Protein AF-0000000076846200 (afdb_homodimer)

Radius of gyration: 15.54 Å; Cα contacts (8 Å, |Δi|>4): 99; chains: 2; bounding box: 20×60×40 Å

Foldseek 3Di:
DPPPLDQDPVSLVQLVVCVVVPHDLVRSQVVLQVVQVHPVRNSDDSVNSVVSVVVVVVD/DPPPLAQDPVSLVQLVVCVVVPHDLVRSQVVLQVVQVHPVRNSDDSVNSVVSVVVVVVD

Organism: Aegilops tauschii subsp. strangulata (NCBI:txid200361)

Nearest PDB structures (foldseek):
  7s03-assembly1_A-2  TM=8.192E-01  e=5.350E+00  Homo sapiens
  1mdm-assembly1_A  TM=6.479E-01  e=4.157E+00  Homo sapiens
  7s03-assembly1_A-2  TM=7.279E-01  e=4.631E+00  Homo sapiens
  1mdm-assembly1_A  TM=6.457E-01  e=4.929E+00  Homo sapiens

Solvent-accessible surface area (backbone atoms only — not comparable to full-atom values): 6966 Å² total; per-residue (Å²): 124,84,77,76,75,65,75,44,71,70,55,44,51,52,54,49,44,34,48,74,30,65,42,53,69,68,33,51,47,46,30,50,15,60,75,54,73,30,64,90,60,55,84,60,50,73,65,54,51,52,50,51,53,52,55,62,72,71,106,123,83,78,74,76,66,74,43,70,69,54,43,50,53,53,50,44,33,50,74,30,66,40,52,68,68,33,51,47,45,30,49,17,60,76,55,72,31,66,90,61,55,84,61,50,72,65,56,50,51,50,51,54,51,55,62,70,70,105

Sequence (118 aa):
LASQRKISEVQAFEIETADDSGIMPKASHEYACRLVGGPNNLGHTYRDRKNHLRSKRQLLASQRKISEVQAFEIETADDSGIMPKASHEYACRLVGGPNNLGHTYRDRKNHLRSKRQL

pLDDT: mean 90.47, std 14.03, range [35.03, 98.44]

Secondary structure (DSSP, 8-state):
-----PPPHHHHHHHHHHHHTT--HHHHHHHHHHHHTSGGGTSS-HHHHHHHHHHHHH-/-----PPPHHHHHHHHHHHHTT--HHHHHHHHHHHHTSGGGTSS-HHHHHHHHHHHHH-

Structure (mmCIF, N/CA/C/O backbone):
data_AF-0000000076846200-model_v1
#
loop_
_entity.id
_entity.type
_entity.pdbx_description
1 polymer 'Uncharacterized protein'
#
loop_
_atom_site.group_PDB
_atom_site.id
_atom_site.type_symbol
_atom_site.label_atom_id
_atom_site.label_alt_id
_atom_site.label_comp_id
_atom_site.label_asym_id
_atom_site.label_entity_id
_atom_site.label_seq_id
_atom_site.pdbx_PDB_ins_code
_atom_site.Cartn_x
_atom_site.Cartn_y
_atom_site.Cartn_z
_atom_site.occupancy
_atom_site.B_iso_or_equiv
_atom_site.auth_seq_id
_atom_site.auth_comp_id
_atom_site.auth_asym_id
_atom_site.auth_atom_id
_atom_site.pdbx_PDB_model_num
ATOM 1 N N . LEU A 1 1 ? -0.672 -31.359 -3.707 1 35.84 1 LEU A N 1
ATOM 2 C CA . LEU A 1 1 ? -1.324 -30.547 -4.727 1 35.84 1 LEU A CA 1
ATOM 3 C C . LEU A 1 1 ? -0.73 -29.141 -4.762 1 35.84 1 LEU A C 1
ATOM 5 O O . LEU A 1 1 ? -0.43 -28.562 -3.715 1 35.84 1 LEU A O 1
ATOM 9 N N . ALA A 1 2 ? 0.233 -28.688 -5.5 1 42.88 2 ALA A N 1
ATOM 10 C CA . ALA A 1 2 ? 0.793 -27.344 -5.609 1 42.88 2 ALA A CA 1
ATOM 11 C C . ALA A 1 2 ? -0.281 -26.281 -5.379 1 42.88 2 ALA A C 1
ATOM 13 O O . ALA A 1 2 ? -1.31 -26.266 -6.059 1 42.88 2 ALA A O 1
ATOM 14 N N . SER A 1 3 ? -0.799 -26.031 -4.203 1 45.22 3 SER A N 1
ATOM 15 C CA . SER A 1 3 ? -1.954 -25.234 -3.805 1 45.22 3 SER A CA 1
ATOM 16 C C . SER A 1 3 ? -2.178 -24.078 -4.766 1 45.22 3 SER A C 1
ATOM 18 O O . SER A 1 3 ? -1.241 -23.344 -5.086 1 45.22 3 SER A O 1
ATOM 20 N N . GLN A 1 4 ? -2.867 -24.328 -5.875 1 51 4 GLN A N 1
ATOM 21 C CA . GLN A 1 4 ? -3.373 -23.5 -6.965 1 51 4 GLN A CA 1
ATOM 22 C C . GLN A 1 4 ? -3.824 -22.141 -6.445 1 51 4 GLN A C 1
ATOM 24 O O . GLN A 1 4 ? -4.922 -21.672 -6.773 1 51 4 GLN A O 1
ATOM 29 N N . ARG A 1 5 ? -3.281 -21.672 -5.281 1 63.75 5 ARG A N 1
ATOM 30 C CA . ARG A 1 5 ? -3.771 -20.391 -4.777 1 63.75 5 ARG A CA 1
ATOM 31 C C . ARG A 1 5 ? -3.717 -19.312 -5.863 1 63.75 5 ARG A C 1
ATOM 33 O O . ARG A 1 5 ? -2.652 -19.047 -6.422 1 63.75 5 ARG A O 1
ATOM 40 N N . LYS A 1 6 ? -4.777 -19.219 -6.523 1 78.81 6 LYS A N 1
ATOM 41 C CA . LYS A 1 6 ? -4.895 -18.156 -7.52 1 78.81 6 LYS A CA 1
ATOM 42 C C . LYS A 1 6 ? -5.148 -16.797 -6.859 1 78.81 6 LYS A C 1
ATOM 44 O O . LYS A 1 6 ? -5.957 -16.703 -5.934 1 78.81 6 LYS A O 1
ATOM 49 N N . ILE A 1 7 ? -4.289 -15.984 -7.113 1 89.94 7 ILE A N 1
ATOM 50 C CA . ILE A 1 7 ? -4.504 -14.586 -6.738 1 89.94 7 ILE A CA 1
ATOM 51 C C . ILE A 1 7 ? -5.844 -14.109 -7.297 1 89.94 7 ILE A C 1
ATOM 53 O O . ILE A 1 7 ? -6.117 -14.258 -8.492 1 89.94 7 ILE A O 1
ATOM 57 N N . SER A 1 8 ? -6.68 -13.781 -6.379 1 92.12 8 SER A N 1
ATOM 58 C CA . SER A 1 8 ? -7.969 -13.25 -6.805 1 92.12 8 SER A CA 1
ATOM 59 C C . SER A 1 8 ? -7.801 -11.961 -7.598 1 92.12 8 SER A C 1
ATOM 61 O O . SER A 1 8 ? -6.719 -11.375 -7.613 1 92.12 8 SER A O 1
ATOM 63 N N . GLU A 1 9 ? -8.945 -11.578 -8.211 1 93 9 GLU A N 1
ATOM 64 C CA . GLU A 1 9 ? -8.914 -10.344 -9 1 93 9 GLU A CA 1
ATOM 65 C C . GLU A 1 9 ? -8.617 -9.133 -8.117 1 93 9 GLU A C 1
ATOM 67 O O . GLU A 1 9 ? -7.891 -8.227 -8.531 1 93 9 GLU A O 1
ATOM 72 N N . VAL A 1 10 ? -9.234 -9.18 -6.934 1 92.88 10 VAL A N 1
ATOM 73 C CA . VAL A 1 10 ? -9.039 -8.062 -6.016 1 92.88 10 VAL A CA 1
ATOM 74 C C . VAL A 1 10 ? -7.59 -8.023 -5.543 1 92.88 10 VAL A C 1
ATOM 76 O O . VAL A 1 10 ? -6.977 -6.961 -5.484 1 92.88 10 VAL A O 1
ATOM 79 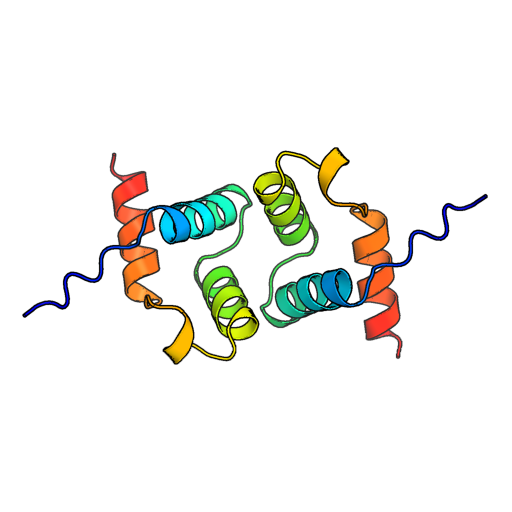N N . GLN A 1 11 ? -7.039 -9.172 -5.238 1 94 11 GLN A N 1
ATOM 80 C CA . GLN A 1 11 ? -5.641 -9.266 -4.828 1 94 11 GLN A CA 1
ATOM 81 C C . GLN A 1 11 ? -4.707 -8.852 -5.961 1 94 11 GLN A C 1
ATOM 83 O O . GLN A 1 11 ? -3.723 -8.148 -5.734 1 94 11 GLN A O 1
ATOM 88 N N . ALA A 1 12 ? -5.082 -9.242 -7.098 1 95.75 12 ALA A N 1
ATOM 89 C CA . ALA A 1 12 ? -4.297 -8.898 -8.281 1 95.75 12 ALA A CA 1
ATOM 90 C C . ALA A 1 12 ? -4.254 -7.387 -8.484 1 95.75 12 ALA A C 1
ATOM 92 O O . ALA A 1 12 ? -3.201 -6.828 -8.797 1 95.75 12 ALA A O 1
ATOM 93 N N . PHE A 1 13 ? -5.395 -6.812 -8.32 1 96.12 13 PHE A N 1
ATOM 94 C CA . PHE A 1 13 ? -5.492 -5.367 -8.477 1 96.12 13 PHE A CA 1
ATOM 95 C C . PHE A 1 13 ? -4.578 -4.652 -7.492 1 96.12 13 PHE A C 1
ATOM 97 O O . PHE A 1 13 ? -3.875 -3.709 -7.863 1 96.12 13 PHE A O 1
ATOM 104 N N . GLU A 1 14 ? -4.512 -5.125 -6.289 1 96.44 14 GLU A N 1
ATOM 105 C CA . GLU A 1 14 ? -3.68 -4.504 -5.266 1 96.44 14 GLU A CA 1
ATOM 106 C C . GLU A 1 14 ? -2.197 -4.688 -5.574 1 96.44 14 GLU A C 1
ATOM 108 O O . GLU A 1 14 ? -1.413 -3.742 -5.461 1 96.44 14 GLU A O 1
ATOM 113 N N . ILE A 1 15 ? -1.889 -5.848 -5.941 1 97.19 15 ILE A N 1
ATOM 114 C CA . ILE A 1 15 ? -0.5 -6.191 -6.23 1 97.19 15 ILE A CA 1
ATOM 115 C C . ILE A 1 15 ? -0.01 -5.391 -7.434 1 97.19 15 ILE A C 1
ATOM 117 O O . ILE A 1 15 ? 1.073 -4.801 -7.398 1 97.19 15 ILE A O 1
ATOM 121 N N . GLU A 1 16 ? -0.801 -5.348 -8.406 1 97.69 16 GLU A N 1
ATOM 122 C CA . GLU A 1 16 ? -0.415 -4.641 -9.625 1 97.69 16 GLU A CA 1
ATOM 123 C C . GLU A 1 16 ? -0.375 -3.131 -9.391 1 97.69 16 GLU A C 1
ATOM 125 O O . GLU A 1 16 ? 0.475 -2.436 -9.953 1 97.69 16 GLU A O 1
ATOM 130 N N . THR A 1 17 ? -1.308 -2.627 -8.648 1 98.12 17 THR A N 1
ATOM 131 C CA . THR A 1 17 ? -1.317 -1.201 -8.344 1 98.12 17 THR A CA 1
ATOM 132 C C . THR A 1 17 ? -0.056 -0.802 -7.586 1 98.12 17 THR A C 1
ATOM 134 O O . THR A 1 17 ? 0.534 0.245 -7.859 1 98.12 17 THR A O 1
ATOM 137 N N . ALA A 1 18 ? 0.357 -1.627 -6.648 1 98.38 18 ALA A N 1
ATOM 138 C CA . ALA A 1 18 ? 1.595 -1.36 -5.922 1 98.38 18 ALA A CA 1
ATOM 139 C C . ALA A 1 18 ? 2.799 -1.377 -6.859 1 98.38 18 ALA A C 1
ATOM 141 O O . ALA A 1 18 ? 3.652 -0.491 -6.797 1 98.38 18 ALA A O 1
ATOM 142 N N . ASP A 1 19 ? 2.787 -2.309 -7.727 1 97.88 19 ASP A N 1
ATOM 143 C CA . ASP A 1 19 ? 3.873 -2.418 -8.695 1 97.88 19 ASP A CA 1
ATOM 144 C C . ASP A 1 19 ? 3.902 -1.207 -9.625 1 97.88 19 ASP A C 1
ATOM 146 O O . A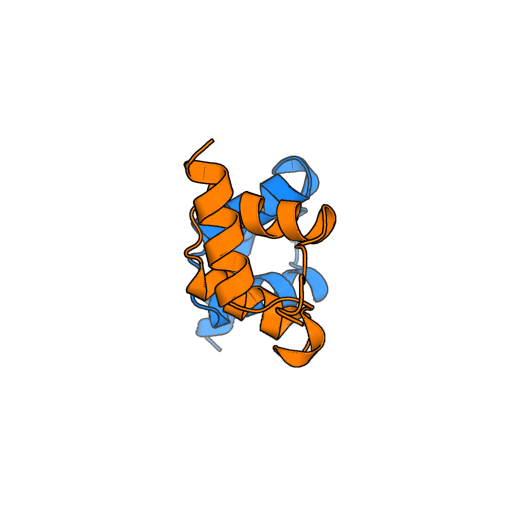SP A 1 19 ? 4.969 -0.653 -9.898 1 97.88 19 ASP A O 1
ATOM 150 N N . ASP A 1 20 ? 2.707 -0.796 -10.047 1 97.44 20 ASP A N 1
ATOM 151 C CA . ASP A 1 20 ? 2.594 0.354 -10.945 1 97.44 20 ASP A CA 1
ATOM 152 C C . ASP A 1 20 ? 2.996 1.644 -10.234 1 97.44 20 ASP A C 1
ATOM 154 O O . ASP A 1 20 ? 3.357 2.629 -10.875 1 97.44 20 ASP A O 1
ATOM 158 N N . SER A 1 21 ? 2.951 1.615 -8.914 1 97.88 21 SER A N 1
ATOM 159 C CA . SER A 1 21 ? 3.275 2.799 -8.125 1 97.88 21 SER A CA 1
ATOM 160 C C . SER A 1 21 ? 4.758 2.844 -7.777 1 97.88 21 SER A C 1
ATOM 162 O O . SER A 1 21 ? 5.215 3.764 -7.098 1 97.88 21 SER A O 1
ATOM 164 N N . GLY A 1 22 ? 5.395 1.778 -8.164 1 97.19 22 GLY A N 1
ATOM 165 C CA . GLY A 1 22 ? 6.828 1.756 -7.922 1 97.19 22 GLY A CA 1
ATOM 166 C C . GLY A 1 22 ? 7.195 1.152 -6.578 1 97.19 22 GLY A C 1
ATOM 167 O O . GLY A 1 22 ? 8.297 1.374 -6.074 1 97.19 22 GLY A O 1
ATOM 168 N N . ILE A 1 23 ? 6.355 0.447 -6.004 1 97.69 23 ILE A N 1
ATOM 169 C CA . ILE A 1 23 ? 6.629 -0.21 -4.73 1 97.69 23 ILE A CA 1
ATOM 170 C C . ILE A 1 23 ? 7.25 -1.582 -4.98 1 97.69 23 ILE A C 1
ATOM 172 O O . ILE A 1 23 ? 6.727 -2.377 -5.766 1 97.69 23 ILE A O 1
ATOM 176 N N . MET A 1 24 ? 8.336 -1.814 -4.277 1 97.12 24 MET A N 1
ATOM 177 C CA . MET A 1 24 ? 9 -3.109 -4.418 1 97.12 24 MET A CA 1
ATOM 178 C C . MET A 1 24 ? 8.141 -4.227 -3.832 1 97.12 24 MET A C 1
ATOM 180 O O . MET A 1 24 ? 7.438 -4.02 -2.84 1 97.12 24 MET A O 1
ATOM 184 N N . PRO A 1 25 ? 8.25 -5.418 -4.445 1 96.44 25 PRO A N 1
ATOM 185 C CA . PRO A 1 25 ? 7.391 -6.523 -4.016 1 96.44 25 PRO A CA 1
ATOM 186 C C . PRO A 1 25 ? 7.559 -6.859 -2.537 1 96.44 25 PRO A C 1
ATOM 188 O O . PRO A 1 25 ? 6.57 -7.145 -1.851 1 96.44 25 PRO A O 1
ATOM 191 N N . LYS A 1 26 ? 8.734 -6.785 -2.043 1 97 26 LYS A N 1
ATOM 192 C CA . LYS A 1 26 ? 8.938 -7.098 -0.632 1 97 26 LYS A CA 1
ATOM 193 C C . LYS A 1 26 ? 8.227 -6.094 0.266 1 97 26 LYS A C 1
ATOM 195 O O . LYS A 1 26 ? 7.527 -6.48 1.206 1 97 26 LYS A O 1
ATOM 200 N N . ALA A 1 27 ? 8.375 -4.84 0.001 1 98.19 27 ALA A N 1
ATOM 201 C CA . ALA A 1 27 ? 7.75 -3.789 0.799 1 98.19 27 ALA A CA 1
ATOM 202 C C . ALA A 1 27 ? 6.227 -3.861 0.704 1 98.19 27 ALA A C 1
ATOM 204 O O . ALA A 1 27 ? 5.527 -3.686 1.704 1 98.19 27 ALA A O 1
ATOM 205 N N . SER A 1 28 ? 5.73 -4.082 -0.496 1 98.12 28 SER A N 1
ATOM 206 C CA . SER A 1 28 ? 4.285 -4.188 -0.665 1 98.12 28 SER A CA 1
ATOM 207 C C . SER A 1 28 ? 3.729 -5.398 0.072 1 98.12 28 SER A C 1
ATOM 209 O O . SER A 1 28 ? 2.615 -5.355 0.601 1 98.12 28 SER A O 1
ATOM 211 N N . HIS A 1 29 ? 4.473 -6.492 0.057 1 98 29 HIS A N 1
ATOM 212 C CA . HIS A 1 29 ? 4.047 -7.668 0.803 1 98 29 HIS A CA 1
ATOM 213 C C . HIS A 1 29 ? 4.012 -7.391 2.303 1 98 29 HIS A C 1
ATOM 215 O O . HIS A 1 29 ? 3.047 -7.742 2.98 1 98 29 HIS A O 1
ATOM 221 N N . GLU A 1 30 ? 5.07 -6.758 2.811 1 98.19 30 GLU A N 1
ATOM 222 C CA . GLU A 1 30 ? 5.117 -6.402 4.227 1 98.19 30 GLU A CA 1
ATOM 223 C C . GLU A 1 30 ? 3.953 -5.488 4.602 1 98.19 30 GLU A C 1
ATOM 225 O O . GLU A 1 30 ? 3.316 -5.676 5.641 1 98.19 30 GLU A O 1
ATOM 230 N N . TYR A 1 31 ? 3.674 -4.551 3.76 1 98.38 31 TYR A N 1
ATOM 231 C CA . TYR A 1 31 ? 2.564 -3.627 3.961 1 98.38 31 TYR A CA 1
ATOM 232 C C . TYR A 1 31 ? 1.242 -4.379 4.066 1 98.38 31 TYR A C 1
ATOM 234 O O . TYR A 1 31 ? 0.466 -4.156 5 1 98.38 31 TYR A O 1
ATOM 242 N N . ALA A 1 32 ? 1.012 -5.297 3.127 1 97.69 32 ALA A N 1
ATOM 243 C CA . ALA A 1 32 ? -0.225 -6.074 3.119 1 97.69 32 ALA A CA 1
ATOM 244 C C . ALA A 1 32 ? -0.332 -6.945 4.367 1 97.69 32 ALA A C 1
ATOM 246 O O . ALA A 1 32 ? -1.407 -7.062 4.961 1 97.69 32 ALA A O 1
ATOM 247 N N . CYS A 1 33 ? 0.774 -7.5 4.82 1 97.75 33 CYS A N 1
ATOM 248 C CA . CYS A 1 33 ? 0.801 -8.336 6.016 1 97.75 33 CYS A CA 1
ATOM 249 C C . CYS A 1 33 ? 0.44 -7.523 7.254 1 97.75 33 CYS A C 1
ATOM 251 O O . CYS A 1 33 ? -0.342 -7.973 8.094 1 97.75 33 CYS A O 1
ATOM 253 N N . ARG A 1 34 ? 0.97 -6.41 7.32 1 97.38 34 ARG A N 1
ATOM 254 C CA . ARG A 1 34 ? 0.716 -5.57 8.484 1 97.38 34 ARG A CA 1
ATOM 255 C C . ARG A 1 34 ? -0.74 -5.121 8.531 1 97.38 34 ARG A C 1
ATOM 257 O O . ARG A 1 34 ? -1.355 -5.102 9.602 1 97.38 34 ARG A O 1
ATOM 264 N N . LEU A 1 35 ? -1.257 -4.785 7.375 1 96.44 35 LEU A N 1
ATOM 265 C CA . LEU A 1 35 ? -2.629 -4.297 7.316 1 96.44 35 LEU A CA 1
ATOM 266 C C . LEU A 1 35 ? -3.607 -5.363 7.797 1 96.44 35 LEU A C 1
ATOM 268 O O . LEU A 1 35 ? -4.609 -5.047 8.445 1 96.44 35 LEU A O 1
ATOM 272 N N . VAL A 1 36 ? -3.25 -6.633 7.574 1 95.62 36 VAL A N 1
ATOM 273 C CA . VAL A 1 36 ? -4.223 -7.68 7.871 1 95.62 36 VAL A CA 1
ATOM 274 C C . VAL A 1 36 ? -3.844 -8.383 9.172 1 95.62 36 VAL A C 1
ATOM 276 O O . VAL A 1 36 ? -4.527 -9.312 9.602 1 95.62 36 VAL A O 1
ATOM 279 N N . GLY A 1 37 ? -2.836 -7.984 9.758 1 94.69 37 GLY A N 1
ATOM 280 C CA . GLY A 1 37 ? -2.463 -8.516 11.055 1 94.69 37 GLY A CA 1
ATOM 281 C C . GLY A 1 37 ? -1.524 -9.703 10.969 1 94.69 37 GLY A C 1
ATOM 282 O O . GLY A 1 37 ? -1.54 -10.578 11.836 1 94.69 37 GLY A O 1
ATOM 283 N N . GLY A 1 38 ? -0.834 -9.852 9.844 1 95.31 38 GLY A N 1
ATOM 284 C CA . GLY A 1 38 ? 0.146 -10.922 9.695 1 95.31 38 GLY A CA 1
ATOM 285 C C . GLY A 1 38 ? -0.025 -11.719 8.414 1 95.31 38 GLY A C 1
ATOM 286 O O . GLY A 1 38 ? -1.072 -11.641 7.77 1 95.31 38 GLY A O 1
ATOM 287 N N . PRO A 1 39 ? 1.017 -12.477 8.031 1 93.69 39 PRO A N 1
ATOM 288 C CA . PRO A 1 39 ? 1.018 -13.172 6.746 1 93.69 39 PRO A CA 1
ATOM 289 C C . PRO A 1 39 ? -0.063 -14.25 6.66 1 93.69 39 PRO A C 1
ATOM 291 O O . PRO A 1 39 ? -0.553 -14.547 5.566 1 93.69 39 PRO A O 1
ATOM 294 N N . ASN A 1 40 ? -0.462 -14.773 7.836 1 94.25 40 ASN A N 1
ATOM 295 C CA . ASN A 1 40 ? -1.444 -15.852 7.84 1 94.25 40 ASN A CA 1
ATOM 296 C C . ASN A 1 40 ? -2.83 -15.352 7.441 1 94.25 40 ASN A C 1
ATOM 298 O O . ASN A 1 40 ? -3.705 -16.141 7.094 1 94.25 40 ASN A O 1
ATOM 302 N N . ASN A 1 41 ? -2.965 -14.117 7.449 1 94.44 41 ASN A N 1
ATOM 303 C CA . ASN A 1 41 ? -4.258 -13.516 7.141 1 94.44 41 ASN A CA 1
ATOM 304 C C . ASN A 1 41 ? -4.285 -12.945 5.723 1 94.44 41 ASN A C 1
ATOM 306 O O . ASN A 1 41 ? -5.309 -12.422 5.281 1 94.44 41 ASN A O 1
ATOM 310 N N 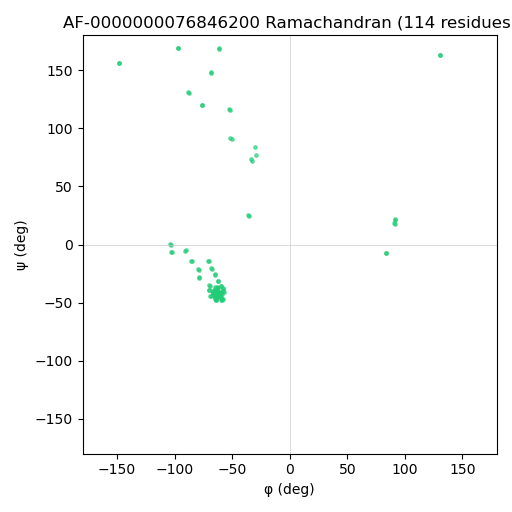. LEU A 1 42 ? -3.238 -12.859 4.863 1 91.56 42 LEU A N 1
ATOM 311 C CA . LEU A 1 42 ? -3.119 -12.203 3.564 1 91.56 42 LEU A CA 1
ATOM 312 C C . LEU A 1 42 ? -3.752 -13.047 2.467 1 91.56 42 LEU A C 1
ATOM 314 O O . LEU A 1 42 ? -4.266 -12.516 1.481 1 91.56 42 LEU A O 1
ATOM 318 N N . GLY A 1 43 ? -3.828 -14.367 2.562 1 89 43 GLY A N 1
ATOM 319 C CA . GLY A 1 43 ? -4.445 -15.25 1.582 1 89 43 GLY A CA 1
ATOM 320 C C . GLY A 1 43 ? -3.523 -15.602 0.43 1 89 43 GLY A C 1
ATOM 321 O O . GLY A 1 43 ? -3.928 -16.297 -0.505 1 89 43 GLY A O 1
ATOM 322 N N . HIS A 1 44 ? -2.414 -14.992 0.368 1 92.62 44 HIS A N 1
A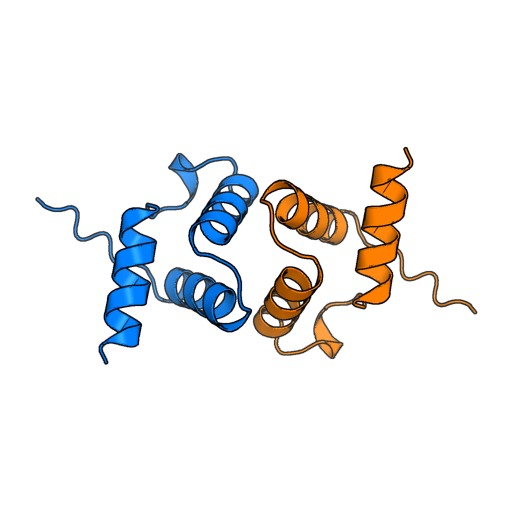TOM 323 C CA . HIS A 1 44 ? -1.398 -15.344 -0.619 1 92.62 44 HIS A CA 1
ATOM 324 C C . HIS A 1 44 ? 0.006 -15.102 -0.073 1 92.62 44 HIS A C 1
ATOM 326 O O . HIS A 1 44 ? 0.196 -14.281 0.824 1 92.62 44 HIS A O 1
ATOM 332 N N . THR A 1 45 ? 0.948 -15.758 -0.589 1 93.69 45 THR A N 1
ATOM 333 C CA . THR A 1 45 ? 2.326 -15.672 -0.121 1 93.69 45 THR A CA 1
ATOM 334 C C . THR A 1 45 ? 3.127 -14.688 -0.974 1 93.69 45 THR A C 1
ATOM 336 O O . THR A 1 45 ? 2.658 -14.242 -2.025 1 93.69 45 THR A O 1
ATOM 339 N N . TYR A 1 46 ? 4.332 -14.43 -0.375 1 95.31 46 TYR A N 1
ATOM 340 C CA . TYR A 1 46 ? 5.258 -13.602 -1.142 1 95.31 46 TYR A CA 1
ATOM 341 C C . TYR A 1 46 ? 5.59 -14.25 -2.48 1 95.31 46 TYR A C 1
ATOM 343 O O . TYR A 1 46 ? 5.68 -13.562 -3.502 1 95.31 46 TYR A O 1
ATOM 351 N N . ARG A 1 47 ? 5.688 -15.531 -2.541 1 94.06 47 ARG A N 1
ATOM 352 C CA . ARG A 1 47 ? 5.98 -16.25 -3.773 1 94.06 47 ARG A CA 1
ATOM 353 C C . ARG A 1 47 ? 4.836 -16.125 -4.773 1 94.06 47 ARG A C 1
ATOM 355 O O . ARG A 1 47 ? 5.066 -15.945 -5.969 1 94.06 47 ARG A O 1
ATOM 362 N N . ASP A 1 48 ? 3.613 -16.234 -4.293 1 93.25 48 ASP A N 1
ATOM 363 C CA . ASP A 1 48 ? 2.447 -16.047 -5.152 1 93.25 48 ASP A CA 1
ATOM 364 C C . ASP A 1 48 ? 2.459 -14.68 -5.82 1 93.25 48 ASP A C 1
ATOM 366 O O . ASP A 1 48 ? 2.131 -14.555 -7 1 93.25 48 ASP A O 1
ATOM 370 N N . ARG A 1 49 ? 2.84 -13.734 -5.012 1 94.56 49 ARG A N 1
ATOM 371 C CA . ARG A 1 49 ? 2.914 -12.367 -5.516 1 94.56 49 ARG A CA 1
ATOM 372 C C . ARG A 1 49 ? 3.965 -12.25 -6.613 1 94.56 49 ARG A C 1
ATOM 374 O O . ARG A 1 49 ? 3.699 -11.672 -7.676 1 94.56 49 ARG A O 1
ATOM 381 N N . LYS A 1 50 ? 5.051 -12.758 -6.414 1 94 50 LYS A N 1
ATOM 382 C CA . LYS A 1 50 ? 6.137 -12.695 -7.387 1 94 50 LYS A CA 1
ATOM 383 C C . LYS A 1 50 ? 5.758 -13.422 -8.672 1 94 50 LYS A C 1
ATOM 385 O O . LYS A 1 50 ? 6.016 -12.93 -9.773 1 94 50 LYS A O 1
ATOM 390 N N . ASN A 1 51 ? 5.195 -14.547 -8.492 1 92.88 51 ASN A N 1
ATOM 391 C CA . ASN A 1 51 ? 4.762 -15.312 -9.656 1 92.88 51 ASN A CA 1
ATOM 392 C C . ASN A 1 51 ? 3.725 -14.547 -10.469 1 92.88 51 ASN A C 1
ATOM 394 O O . ASN A 1 51 ? 3.775 -14.547 -11.703 1 92.88 51 ASN A O 1
ATOM 398 N N . HIS A 1 52 ? 2.793 -13.969 -9.727 1 94.62 52 HIS A N 1
ATOM 399 C CA . HIS A 1 52 ? 1.765 -13.18 -10.398 1 94.62 52 HIS A CA 1
ATOM 400 C C . HIS A 1 52 ? 2.381 -12.055 -11.219 1 94.62 52 HIS A C 1
ATOM 402 O O . HIS A 1 52 ? 2.043 -11.883 -12.391 1 94.62 52 HIS A O 1
ATOM 408 N N . LEU A 1 53 ? 3.309 -11.312 -10.664 1 95.25 53 LEU A N 1
ATOM 409 C CA . LEU A 1 53 ? 3.947 -10.195 -11.352 1 95.25 53 LEU A CA 1
ATOM 410 C C . LEU A 1 53 ? 4.77 -10.688 -12.539 1 95.25 53 LEU A C 1
ATOM 412 O O . LEU A 1 53 ? 4.789 -10.047 -13.586 1 95.25 53 LEU A O 1
ATOM 416 N N . ARG A 1 54 ? 5.43 -11.766 -12.336 1 93.81 54 ARG A N 1
ATOM 417 C CA . ARG A 1 54 ? 6.199 -12.352 -13.43 1 93.81 54 ARG A CA 1
ATOM 418 C C . ARG A 1 54 ? 5.293 -12.719 -14.602 1 93.81 54 ARG A C 1
ATOM 420 O O . ARG A 1 54 ? 5.621 -12.438 -15.758 1 93.81 54 ARG A O 1
ATOM 427 N N . SER A 1 55 ? 4.207 -13.328 -14.297 1 92.56 55 SER A N 1
ATOM 428 C CA . SER A 1 55 ? 3.26 -13.727 -15.336 1 92.56 55 SER A CA 1
ATOM 429 C C . SER A 1 55 ? 2.701 -12.516 -16.078 1 92.56 55 SER A C 1
ATOM 431 O O . SER A 1 55 ? 2.514 -12.555 -17.297 1 92.56 55 SER A O 1
ATOM 433 N N . LYS A 1 56 ? 2.467 -11.484 -15.406 1 91.62 56 LYS A N 1
ATOM 434 C CA . LYS A 1 56 ? 1.919 -10.266 -15.984 1 91.62 56 LYS A CA 1
ATOM 435 C C . LYS A 1 56 ? 2.936 -9.586 -16.906 1 91.62 56 LYS A C 1
ATOM 437 O O . LYS A 1 56 ? 2.564 -8.969 -17.906 1 91.62 56 LYS A O 1
ATOM 442 N N . ARG A 1 57 ? 4.148 -9.688 -16.5 1 90.56 57 ARG A N 1
ATOM 443 C CA . ARG A 1 57 ? 5.195 -9.008 -17.266 1 90.56 57 ARG A CA 1
ATOM 444 C C . ARG A 1 57 ? 5.566 -9.797 -18.516 1 90.56 57 ARG A C 1
ATOM 446 O O . ARG A 1 57 ? 6.141 -9.242 -19.453 1 90.56 57 ARG A O 1
ATOM 453 N N . GLN A 1 58 ? 5.305 -11.07 -18.547 1 90.94 58 GLN A N 1
ATOM 454 C CA . GLN A 1 58 ? 5.621 -11.922 -19.688 1 90.94 58 GLN A CA 1
ATOM 455 C C . GLN A 1 58 ? 4.516 -11.875 -20.734 1 90.94 58 GLN A C 1
ATOM 457 O O . GLN A 1 58 ? 4.695 -12.352 -21.859 1 90.94 58 GLN A O 1
ATOM 462 N N . LEU A 1 59 ? 3.42 -11.383 -20.391 1 73.94 59 LEU A N 1
ATOM 463 C CA . LEU A 1 59 ? 2.355 -11.219 -21.375 1 73.94 59 LEU A CA 1
ATOM 464 C C . LEU A 1 59 ? 2.633 -10.023 -22.281 1 73.94 59 LEU A C 1
ATOM 466 O O . LEU A 1 59 ? 2.412 -10.094 -23.484 1 73.94 59 LEU A O 1
ATOM 470 N N . LEU B 1 1 ? -8.109 30.125 5.785 1 35.03 1 LEU B N 1
ATOM 471 C CA . LEU B 1 1 ? -8 29.203 6.91 1 35.03 1 LEU B CA 1
ATOM 472 C C . LEU B 1 1 ? -7.008 28.078 6.602 1 35.03 1 LEU B C 1
ATOM 474 O O . LEU B 1 1 ? -6.957 27.578 5.477 1 35.03 1 LEU B O 1
ATOM 478 N N . ALA B 1 2 ? -5.773 28 6.926 1 41.78 2 ALA B N 1
ATOM 479 C CA . ALA B 1 2 ? -4.793 26.938 6.691 1 41.78 2 ALA B CA 1
ATOM 480 C C . ALA B 1 2 ? -5.449 25.562 6.73 1 41.78 2 ALA B C 1
ATOM 482 O O . ALA B 1 2 ? -6.133 25.219 7.699 1 41.78 2 ALA B O 1
ATOM 483 N N . SER B 1 3 ? -6.215 25.094 5.797 1 44.75 3 SER B N 1
ATOM 484 C CA . SER B 1 3 ? -7.055 23.906 5.746 1 44.75 3 SER B CA 1
ATOM 485 C C . SER B 1 3 ? -6.492 22.797 6.637 1 44.75 3 SER B C 1
ATOM 487 O O . SER B 1 3 ? -5.324 22.422 6.516 1 44.75 3 SER B O 1
ATOM 489 N N . GLN B 1 4 ? -6.672 22.906 7.949 1 50.12 4 GLN B N 1
ATOM 490 C CA . GLN B 1 4 ? -6.379 22.031 9.078 1 50.12 4 GLN B CA 1
ATOM 491 C C . GLN B 1 4 ? -6.594 20.562 8.719 1 50.12 4 GLN B C 1
ATOM 493 O O . GLN B 1 4 ? -7.277 19.828 9.438 1 50.12 4 GLN B O 1
ATOM 498 N N . ARG B 1 5 ? -6.492 20.203 7.391 1 63 5 ARG B N 1
ATOM 499 C CA . ARG B 1 5 ? -6.758 18.797 7.07 1 63 5 ARG B CA 1
ATOM 500 C C . ARG B 1 5 ? -5.953 17.859 7.969 1 63 5 ARG B C 1
ATOM 502 O O . ARG B 1 5 ? -4.727 17.953 8.023 1 63 5 ARG B O 1
ATOM 509 N N . LYS B 1 6 ? -6.547 17.516 9.031 1 78.56 6 LYS B N 1
ATOM 510 C CA . LYS B 1 6 ? -5.934 16.531 9.914 1 78.56 6 LYS B CA 1
ATOM 511 C C . LYS B 1 6 ? -6.074 15.117 9.352 1 78.56 6 LYS B C 1
ATOM 513 O O . LYS B 1 6 ? -7.137 14.742 8.852 1 78.56 6 LYS B O 1
ATOM 518 N N . ILE B 1 7 ? -5.012 14.562 9.156 1 90.06 7 ILE B N 1
ATOM 519 C CA . ILE B 1 7 ? -4.98 13.141 8.828 1 90.06 7 ILE B CA 1
ATOM 520 C C . ILE B 1 7 ? -5.789 12.359 9.867 1 90.06 7 ILE B C 1
ATOM 522 O O . ILE B 1 7 ? -5.566 12.5 11.07 1 90.06 7 ILE B O 1
ATOM 526 N N . SER B 1 8 ? -6.82 11.773 9.375 1 92.12 8 SER B N 1
ATOM 527 C CA . SER B 1 8 ? -7.625 10.938 10.266 1 92.12 8 SER B CA 1
ATOM 528 C C . SER B 1 8 ? -6.805 9.781 10.828 1 92.12 8 SER B C 1
ATOM 530 O O . SER B 1 8 ? -5.703 9.508 10.352 1 92.12 8 SER B O 1
ATOM 532 N N . GLU B 1 9 ? -7.43 9.148 11.844 1 92.81 9 GLU B N 1
ATOM 533 C CA . GLU B 1 9 ? -6.75 8.016 12.469 1 92.81 9 GLU B CA 1
ATOM 534 C C . GLU B 1 9 ? -6.539 6.879 11.469 1 92.81 9 GLU B C 1
ATOM 536 O O . GLU B 1 9 ? -5.496 6.223 11.477 1 92.81 9 GLU B O 1
ATOM 541 N N . VAL B 1 10 ? -7.59 6.695 10.656 1 92.81 10 VAL B N 1
ATOM 542 C CA . VAL B 1 10 ? -7.512 5.621 9.672 1 92.81 10 VAL B CA 1
ATOM 543 C C . VAL B 1 10 ? -6.441 5.949 8.633 1 92.81 10 VAL B C 1
ATOM 545 O O . VAL B 1 10 ? -5.648 5.082 8.25 1 92.81 10 VAL B O 1
ATOM 548 N N . GLN B 1 11 ? -6.402 7.176 8.195 1 94 11 GLN B N 1
ATOM 549 C CA . GLN B 1 11 ? -5.387 7.617 7.25 1 94 11 GLN B CA 1
ATOM 550 C C . GLN B 1 11 ? -3.988 7.531 7.859 1 94 11 GLN B C 1
ATOM 552 O O . GLN B 1 11 ? -3.043 7.098 7.199 1 94 11 GLN B O 1
ATOM 557 N N . ALA B 1 12 ? -3.926 7.879 9.07 1 95.75 12 ALA B N 1
ATOM 558 C CA . ALA B 1 12 ? -2.654 7.824 9.789 1 95.75 12 ALA B CA 1
ATOM 559 C C . ALA B 1 12 ? -2.129 6.391 9.867 1 95.75 12 ALA B C 1
ATOM 561 O O . ALA B 1 12 ? -0.936 6.152 9.672 1 95.75 12 ALA B O 1
ATOM 562 N N . PHE B 1 13 ? -3.033 5.531 10.148 1 96.25 13 PHE B N 1
ATOM 563 C CA . PHE B 1 13 ? -2.67 4.121 10.242 1 96.25 13 PHE B CA 1
ATOM 564 C C . PHE B 1 13 ? -2.096 3.621 8.922 1 96.25 13 PHE B C 1
ATOM 566 O O . PHE B 1 13 ? -1.08 2.924 8.906 1 96.25 13 PHE B O 1
ATOM 573 N N . GLU B 1 14 ? -2.672 4.023 7.836 1 96.44 14 GLU B N 1
ATOM 574 C CA . GLU B 1 14 ? -2.213 3.59 6.52 1 96.44 14 GLU B CA 1
ATOM 575 C C . GLU B 1 14 ? -0.844 4.18 6.191 1 96.44 14 GLU B C 1
ATOM 577 O O . GLU B 1 14 ? 0.04 3.475 5.703 1 96.44 14 GLU B O 1
ATOM 582 N N . ILE B 1 15 ? -0.724 5.398 6.477 1 97.12 15 ILE B N 1
ATOM 583 C CA . ILE B 1 15 ? 0.51 6.117 6.176 1 97.12 15 ILE B CA 1
ATOM 584 C C . ILE B 1 15 ? 1.654 5.547 7.012 1 97.12 15 ILE B C 1
ATOM 586 O O . ILE B 1 15 ? 2.736 5.27 6.488 1 97.12 15 ILE B O 1
ATOM 590 N N . GLU B 1 16 ? 1.38 5.352 8.227 1 97.69 16 GLU B N 1
ATOM 591 C CA . GLU B 1 16 ? 2.416 4.848 9.125 1 97.69 16 GLU B CA 1
ATOM 592 C C . GLU B 1 16 ? 2.758 3.393 8.812 1 97.69 16 GLU B C 1
ATOM 594 O O . GLU B 1 16 ? 3.914 2.984 8.922 1 97.69 16 GLU B O 1
ATOM 599 N N . THR B 1 17 ? 1.775 2.615 8.492 1 98.19 17 THR B N 1
ATOM 600 C CA . THR B 1 17 ? 2.023 1.224 8.125 1 98.19 17 THR B CA 1
ATOM 601 C C . THR B 1 17 ? 2.902 1.137 6.883 1 98.19 17 THR B C 1
ATOM 603 O O . THR B 1 17 ? 3.811 0.305 6.816 1 98.19 17 THR B O 1
ATOM 606 N N . ALA B 1 18 ? 2.641 1.984 5.914 1 98.44 18 ALA B N 1
ATOM 607 C CA . ALA B 1 18 ? 3.477 2.021 4.719 1 98.44 18 ALA B CA 1
ATOM 608 C C . ALA B 1 18 ? 4.91 2.418 5.062 1 98.44 18 ALA B C 1
ATOM 610 O O . ALA B 1 18 ? 5.863 1.79 4.594 1 98.44 18 ALA B O 1
ATOM 611 N N . ASP B 1 19 ? 5.012 3.363 5.914 1 97.94 19 ASP B N 1
ATOM 612 C CA . ASP B 1 19 ? 6.332 3.82 6.344 1 97.94 19 ASP B CA 1
ATOM 613 C C . ASP B 1 19 ? 7.074 2.719 7.098 1 97.94 1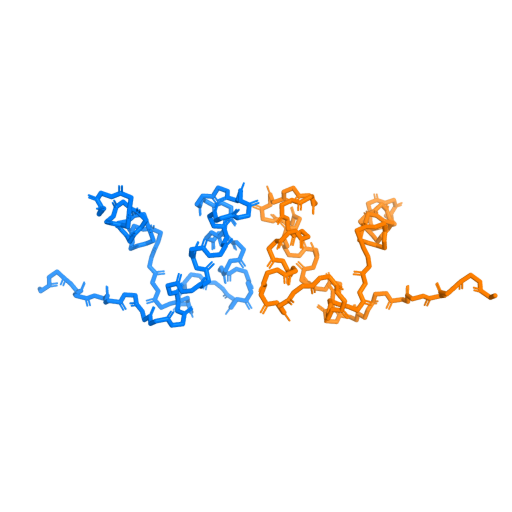9 ASP B C 1
ATOM 615 O O . ASP B 1 19 ? 8.266 2.49 6.855 1 97.94 19 ASP B O 1
ATOM 619 N N . ASP B 1 20 ? 6.324 2.02 7.953 1 97.5 20 ASP B N 1
ATOM 620 C CA . ASP B 1 20 ? 6.914 0.94 8.742 1 97.5 20 ASP B CA 1
ATOM 621 C C . ASP B 1 20 ? 7.312 -0.235 7.848 1 97.5 20 ASP B C 1
ATOM 623 O O . ASP B 1 20 ? 8.164 -1.041 8.219 1 97.5 20 ASP B O 1
ATOM 627 N N . SER B 1 21 ? 6.73 -0.299 6.68 1 98 21 SER B N 1
ATOM 628 C CA . SER B 1 21 ? 6.992 -1.399 5.758 1 98 21 SER B CA 1
ATOM 629 C C . SER B 1 21 ? 8.141 -1.064 4.812 1 98 21 SER B C 1
ATOM 631 O O . SER B 1 21 ? 8.492 -1.868 3.947 1 98 21 SER B O 1
ATOM 633 N N . GLY B 1 22 ? 8.555 0.169 4.953 1 97.31 22 GLY B N 1
AT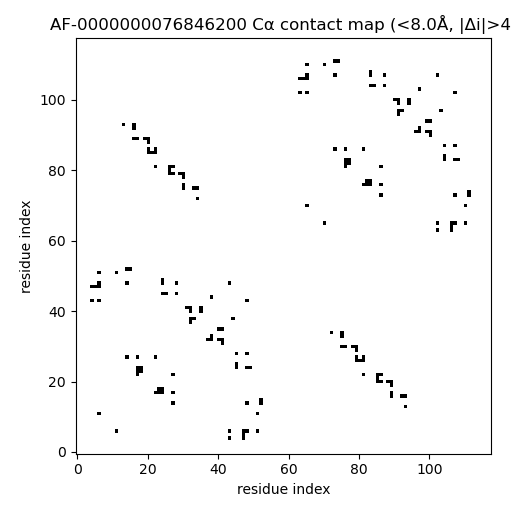OM 634 C CA . GLY B 1 22 ? 9.688 0.561 4.129 1 97.31 22 GLY B CA 1
ATOM 635 C C . GLY B 1 22 ? 9.273 1.16 2.797 1 97.31 22 GLY B C 1
ATOM 636 O O . GLY B 1 22 ? 10.078 1.217 1.861 1 97.31 22 GLY B O 1
ATOM 637 N N . ILE B 1 23 ? 8.117 1.569 2.67 1 97.69 23 ILE B N 1
ATOM 638 C CA . ILE B 1 23 ? 7.645 2.203 1.445 1 97.69 23 ILE B CA 1
ATOM 639 C C . ILE B 1 23 ? 7.922 3.703 1.499 1 97.69 23 ILE B C 1
ATOM 641 O O . ILE B 1 23 ? 7.578 4.371 2.479 1 97.69 23 ILE B O 1
ATOM 645 N N . MET B 1 24 ? 8.508 4.18 0.438 1 97.12 24 MET B N 1
ATOM 646 C CA . MET B 1 24 ? 8.797 5.609 0.37 1 97.12 24 MET B CA 1
ATOM 647 C C . MET B 1 24 ? 7.512 6.422 0.262 1 97.12 24 MET B C 1
ATOM 649 O O . MET B 1 24 ? 6.535 5.969 -0.343 1 97.12 24 MET B O 1
ATOM 653 N N . PRO B 1 25 ? 7.543 7.621 0.827 1 96.38 25 PRO B N 1
ATOM 654 C CA . PRO B 1 25 ? 6.324 8.43 0.87 1 96.38 25 PRO B CA 1
ATOM 655 C C . PRO B 1 25 ? 5.75 8.711 -0.518 1 96.38 25 PRO B C 1
ATOM 657 O O . PRO B 1 25 ? 4.531 8.672 -0.707 1 96.38 25 PRO B O 1
ATOM 660 N N . LYS B 1 26 ? 6.57 8.938 -1.451 1 96.88 26 LYS B N 1
ATOM 661 C CA . LYS B 1 26 ? 6.074 9.211 -2.797 1 96.88 26 LYS B CA 1
ATOM 662 C C . LYS B 1 26 ? 5.352 7.996 -3.373 1 96.88 26 LYS B C 1
ATOM 664 O O . LYS B 1 26 ? 4.25 8.125 -3.914 1 96.88 26 LYS B O 1
ATOM 669 N N . ALA B 1 27 ? 5.941 6.855 -3.27 1 98.19 27 ALA B N 1
ATOM 670 C CA . ALA B 1 27 ? 5.352 5.625 -3.793 1 98.19 27 ALA B CA 1
ATOM 671 C C . ALA B 1 27 ? 4.051 5.289 -3.062 1 98.19 27 ALA B C 1
ATOM 673 O O . ALA B 1 27 ? 3.074 4.867 -3.686 1 98.19 27 ALA B O 1
ATOM 674 N N . SER B 1 28 ? 4.055 5.434 -1.746 1 98.12 28 SER B N 1
ATOM 675 C CA . SER B 1 28 ? 2.846 5.152 -0.979 1 98.12 28 SER B CA 1
ATOM 676 C C . SER B 1 28 ? 1.724 6.125 -1.336 1 98.12 28 SER B C 1
ATOM 678 O O . SER B 1 28 ? 0.55 5.746 -1.348 1 98.12 28 SER B O 1
ATOM 680 N N . HIS B 1 29 ? 2.084 7.371 -1.59 1 98 29 HIS B N 1
ATOM 681 C CA . HIS B 1 29 ? 1.082 8.344 -2.012 1 98 29 HIS B CA 1
ATOM 682 C C . HIS B 1 29 ? 0.497 7.977 -3.371 1 98 29 HIS B C 1
ATOM 684 O O . HIS B 1 29 ? -0.722 8.016 -3.559 1 98 29 HIS B O 1
ATOM 690 N N . GLU B 1 30 ? 1.382 7.613 -4.316 1 98.19 30 GLU B N 1
ATOM 691 C CA . GLU B 1 30 ? 0.921 7.195 -5.637 1 98.19 30 GLU B CA 1
ATOM 692 C C . GLU B 1 30 ? 0.007 5.977 -5.543 1 98.19 30 GLU B C 1
ATOM 694 O O . GLU B 1 30 ? -1.033 5.922 -6.203 1 98.19 30 GLU B O 1
ATOM 699 N N . TYR B 1 31 ? 0.374 5.055 -4.719 1 98.38 31 TYR B N 1
ATOM 700 C CA . TYR B 1 31 ? -0.416 3.85 -4.492 1 98.38 31 TYR B CA 1
ATOM 701 C C . TYR B 1 31 ? -1.809 4.199 -3.979 1 98.38 31 TYR B C 1
ATOM 703 O O . TYR B 1 31 ? -2.811 3.713 -4.508 1 98.38 31 TYR B O 1
ATOM 711 N N . ALA B 1 32 ? -1.866 5.07 -2.979 1 97.69 32 ALA B N 1
ATOM 712 C CA . ALA B 1 32 ? -3.145 5.473 -2.4 1 97.69 32 ALA B CA 1
ATOM 713 C C . ALA B 1 32 ? -4.004 6.203 -3.43 1 97.69 32 ALA B C 1
ATOM 715 O O . ALA B 1 32 ? -5.215 5.977 -3.508 1 97.69 32 ALA B O 1
ATOM 716 N N . CYS B 1 33 ? -3.389 7.031 -4.273 1 97.69 33 CYS B N 1
ATOM 717 C CA . CYS B 1 33 ? -4.102 7.762 -5.312 1 97.69 33 CYS B CA 1
ATOM 718 C C . CYS B 1 33 ? -4.715 6.809 -6.332 1 97.69 33 CYS B C 1
ATOM 720 O O . CYS B 1 33 ? -5.867 6.977 -6.727 1 97.69 33 CYS B O 1
ATOM 722 N N . ARG B 1 34 ? -3.977 5.875 -6.688 1 97.25 34 ARG B N 1
ATOM 723 C CA . ARG B 1 34 ? -4.457 4.93 -7.688 1 97.25 34 ARG B CA 1
ATOM 724 C C . ARG B 1 34 ? -5.605 4.09 -7.145 1 97.25 34 ARG B C 1
ATOM 726 O O . ARG B 1 34 ? -6.582 3.832 -7.852 1 97.25 34 ARG B O 1
ATOM 733 N N . LEU B 1 35 ? -5.473 3.691 -5.8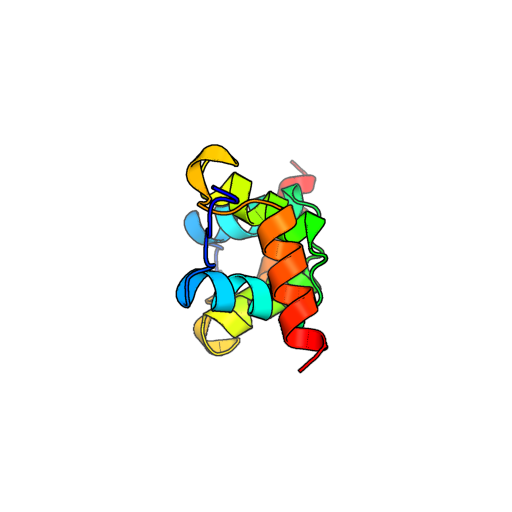95 1 96.38 35 LEU B N 1
ATOM 734 C CA . LEU B 1 35 ? -6.496 2.844 -5.297 1 96.38 35 LEU B CA 1
ATOM 735 C C . LEU B 1 35 ? -7.84 3.566 -5.25 1 96.38 35 LEU B C 1
ATOM 737 O O . LEU B 1 35 ? -8.891 2.949 -5.445 1 96.38 35 LEU B O 1
ATOM 741 N N . VAL B 1 36 ? -7.781 4.898 -5.113 1 95.44 36 VAL B N 1
ATOM 742 C CA . VAL B 1 36 ? -9.031 5.617 -4.902 1 95.44 36 VAL B CA 1
ATOM 743 C C . VAL B 1 36 ? -9.461 6.309 -6.199 1 95.44 36 VAL B C 1
ATOM 745 O O . VAL B 1 36 ? -10.492 6.977 -6.242 1 95.44 36 VAL B O 1
ATOM 748 N N . GLY B 1 37 ? -8.719 6.176 -7.18 1 94.56 37 GLY B N 1
ATOM 749 C CA . GLY B 1 37 ? -9.094 6.699 -8.484 1 94.56 37 GLY B CA 1
ATOM 750 C C . GLY B 1 37 ? -8.594 8.109 -8.727 1 94.56 37 GLY B C 1
ATOM 751 O O . GLY B 1 37 ? -9.227 8.883 -9.445 1 94.56 37 GLY B O 1
ATOM 752 N N . GLY B 1 38 ? -7.551 8.508 -7.996 1 95.25 38 GLY B N 1
ATOM 753 C CA . GLY B 1 38 ? -6.953 9.82 -8.219 1 95.25 38 GLY B CA 1
ATOM 754 C C . GLY B 1 38 ? -6.773 10.609 -6.938 1 95.25 38 GLY B C 1
ATOM 755 O O . GLY B 1 38 ? -7.379 10.297 -5.91 1 95.25 38 GLY B O 1
ATOM 756 N N . PRO B 1 39 ? -5.934 11.664 -6.977 1 93.62 39 PRO B N 1
ATOM 757 C CA . PRO B 1 39 ? -5.578 12.422 -5.773 1 93.62 39 PRO B CA 1
ATOM 758 C C . PRO B 1 39 ? -6.773 13.148 -5.16 1 93.62 39 PRO B C 1
ATOM 760 O O . PRO B 1 39 ? -6.809 13.375 -3.949 1 93.62 39 PRO B O 1
ATOM 763 N N . ASN B 1 40 ? -7.77 13.469 -6.02 1 94.19 40 ASN B N 1
ATOM 764 C CA . ASN B 1 40 ? -8.914 14.219 -5.531 1 94.19 40 ASN B CA 1
ATOM 765 C C . ASN B 1 40 ? -9.789 13.383 -4.605 1 94.19 40 ASN B C 1
ATOM 767 O O . ASN B 1 40 ? -10.617 13.922 -3.863 1 94.19 40 ASN B O 1
ATOM 771 N N . ASN B 1 41 ? -9.562 12.156 -4.641 1 94.31 41 ASN B N 1
ATOM 772 C CA . ASN B 1 41 ? -10.375 11.242 -3.844 1 94.31 41 ASN B CA 1
ATOM 773 C C . ASN B 1 41 ? -9.633 10.789 -2.59 1 94.31 41 ASN B C 1
ATOM 775 O O . ASN B 1 41 ? -10.18 10.039 -1.78 1 94.31 41 ASN B O 1
ATOM 779 N N . LEU B 1 42 ? -8.344 11.047 -2.268 1 91.62 42 LEU B N 1
ATOM 780 C CA . LEU B 1 42 ? -7.508 10.539 -1.187 1 91.62 42 LEU B CA 1
ATOM 781 C C . LEU B 1 42 ? -7.82 11.25 0.124 1 91.62 42 LEU B C 1
ATOM 783 O O . LEU B 1 42 ? -7.695 10.664 1.201 1 91.62 42 LEU B O 1
ATOM 787 N N . GLY B 1 43 ? -8.273 12.492 0.157 1 88.94 43 GLY B N 1
ATOM 788 C CA . GLY B 1 43 ? -8.625 13.234 1.356 1 88.94 43 GLY B CA 1
ATOM 789 C C . GLY B 1 43 ? -7.438 13.898 2.025 1 88.94 43 GLY B C 1
ATOM 790 O O . GLY B 1 43 ? -7.578 14.516 3.084 1 88.94 43 GLY B O 1
ATOM 791 N N . HIS B 1 44 ? -6.297 13.617 1.56 1 92.75 44 HIS B N 1
ATOM 792 C CA . HIS B 1 44 ? -5.098 14.297 2.037 1 92.75 44 HIS B CA 1
ATOM 793 C C . HIS B 1 44 ? -4.051 14.414 0.933 1 92.75 44 HIS B C 1
ATOM 795 O O . HIS B 1 44 ? -4.043 13.609 -0.004 1 92.75 44 HIS B O 1
ATOM 801 N N . THR B 1 45 ? -3.191 15.336 1.034 1 93.88 45 THR B N 1
ATOM 802 C CA . THR B 1 45 ? -2.172 15.594 0.023 1 93.88 45 THR B CA 1
ATOM 803 C C . THR B 1 45 ? -0.854 14.93 0.403 1 93.88 45 THR B C 1
ATOM 805 O O . THR B 1 45 ? -0.698 14.445 1.526 1 93.88 45 THR B O 1
ATOM 808 N N . TYR B 1 46 ? 0 14.977 -0.666 1 95.31 46 TYR B N 1
ATOM 809 C CA . TYR B 1 46 ? 1.347 14.477 -0.406 1 95.31 46 TYR B CA 1
ATOM 810 C C . TYR B 1 46 ? 2.016 15.273 0.708 1 95.31 46 TYR B C 1
ATOM 812 O O . TYR B 1 46 ? 2.707 14.703 1.556 1 95.31 46 TYR B O 1
ATOM 820 N N . ARG B 1 47 ? 1.783 16.547 0.803 1 94.12 47 ARG B N 1
ATOM 821 C CA . ARG B 1 47 ? 2.355 17.391 1.84 1 94.12 47 ARG B CA 1
ATOM 822 C C . ARG B 1 47 ? 1.813 17.016 3.215 1 94.12 47 ARG B C 1
ATOM 824 O O . ARG B 1 47 ? 2.561 16.984 4.195 1 94.12 47 ARG B O 1
ATOM 831 N N . ASP B 1 48 ? 0.525 16.766 3.299 1 93.19 48 ASP B N 1
ATOM 832 C CA . ASP B 1 48 ? -0.079 16.344 4.559 1 93.19 48 ASP B CA 1
ATOM 833 C C . ASP B 1 48 ? 0.578 15.062 5.074 1 93.19 48 ASP B C 1
ATOM 835 O O . ASP B 1 48 ? 0.822 14.93 6.273 1 93.19 48 ASP B O 1
ATOM 839 N N . ARG B 1 49 ? 0.831 14.211 4.133 1 94.5 49 ARG B N 1
ATOM 840 C CA . ARG B 1 49 ? 1.475 12.945 4.469 1 94.5 49 ARG B CA 1
ATOM 841 C C . ARG B 1 49 ? 2.879 13.172 5.02 1 94.5 49 ARG B C 1
ATOM 843 O O . ARG B 1 49 ? 3.246 12.617 6.055 1 94.5 49 ARG B O 1
ATOM 850 N N . LYS B 1 50 ? 3.596 13.93 4.402 1 93.88 50 LYS B N 1
ATOM 851 C CA . LYS B 1 50 ? 4.961 14.234 4.828 1 93.88 50 LYS B CA 1
ATOM 852 C C . LYS B 1 50 ? 4.977 14.906 6.195 1 93.88 50 LYS B C 1
ATOM 854 O O . LYS B 1 50 ? 5.801 14.57 7.051 1 93.88 50 LYS B O 1
ATOM 859 N N . ASN B 1 51 ? 4.121 15.828 6.348 1 92.81 51 ASN B N 1
ATOM 860 C CA . ASN B 1 51 ? 4.031 16.516 7.629 1 92.81 51 ASN B CA 1
ATOM 861 C C . ASN B 1 51 ? 3.686 15.555 8.758 1 92.81 51 ASN B C 1
ATOM 863 O O . ASN B 1 51 ? 4.246 15.648 9.852 1 92.81 51 ASN B O 1
ATOM 867 N N . HIS B 1 52 ? 2.723 14.703 8.438 1 94.62 52 HIS B N 1
ATOM 868 C CA . HIS B 1 52 ? 2.328 13.719 9.438 1 94.62 52 HIS B CA 1
ATOM 869 C C . HIS B 1 52 ? 3.51 12.852 9.852 1 94.62 52 HIS B C 1
ATOM 871 O O . HIS B 1 52 ? 3.76 12.656 11.047 1 94.62 52 HIS B O 1
ATOM 877 N N . LEU B 1 53 ? 4.277 12.352 8.891 1 95.19 53 LEU B N 1
ATOM 878 C CA . LEU B 1 53 ? 5.422 11.492 9.18 1 95.19 53 LEU B CA 1
ATOM 879 C C . LEU B 1 53 ? 6.5 12.258 9.938 1 95.19 53 LEU B C 1
ATOM 881 O O . LEU B 1 53 ? 7.141 11.711 10.836 1 95.19 53 LEU B O 1
ATOM 885 N N . ARG B 1 54 ? 6.695 13.461 9.531 1 93.75 54 ARG B N 1
ATOM 886 C CA . ARG B 1 54 ? 7.664 14.297 10.234 1 93.75 54 ARG B CA 1
ATOM 887 C C . ARG B 1 54 ? 7.277 14.477 11.703 1 93.75 54 ARG B C 1
ATOM 889 O O . ARG B 1 54 ? 8.125 14.367 12.586 1 93.75 54 ARG B O 1
ATOM 896 N N . SER B 1 55 ? 6.043 14.75 11.938 1 92.5 55 SER B N 1
ATOM 897 C CA . SER B 1 55 ? 5.551 14.938 13.297 1 92.5 55 SER B CA 1
ATOM 898 C C . SER B 1 55 ? 5.699 13.664 14.125 1 92.5 55 SER B C 1
ATOM 900 O O . SER B 1 55 ? 6.043 13.727 15.305 1 92.5 55 SER B O 1
ATOM 902 N N . LYS B 1 56 ? 5.508 12.586 13.562 1 91.62 56 LYS B N 1
ATOM 903 C CA . LYS B 1 56 ? 5.605 11.297 14.242 1 91.62 56 LYS B CA 1
ATOM 904 C C . LYS B 1 56 ? 7.051 10.969 14.602 1 91.62 56 LYS B C 1
ATOM 906 O O . LYS B 1 56 ? 7.312 10.336 15.633 1 91.62 56 LYS B O 1
ATOM 911 N N . ARG B 1 57 ? 7.895 11.383 13.742 1 90.38 57 ARG B N 1
ATOM 912 C CA . ARG B 1 57 ? 9.305 11.055 13.953 1 90.38 57 ARG B CA 1
ATOM 913 C C . ARG B 1 57 ? 9.938 11.992 14.977 1 90.38 57 ARG B C 1
ATOM 915 O O . ARG B 1 57 ? 10.977 11.672 15.555 1 90.38 57 ARG B O 1
ATOM 922 N N . 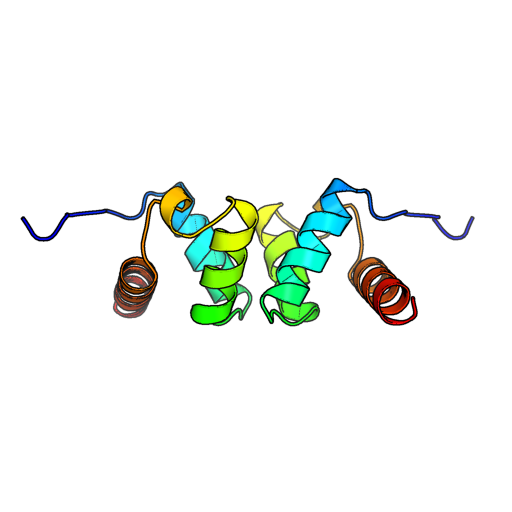GLN B 1 58 ? 9.383 13.133 15.203 1 90.94 58 GLN B N 1
ATOM 923 C CA . GLN B 1 58 ? 9.906 14.102 16.156 1 90.94 58 GLN B CA 1
ATOM 924 C C . GLN B 1 58 ? 9.398 13.82 17.562 1 90.94 58 GLN B C 1
ATOM 926 O O . GLN B 1 58 ? 9.891 14.391 18.531 1 90.94 58 GLN B O 1
ATOM 931 N N . LEU B 1 59 ? 8.438 13.023 17.688 1 73.94 59 LEU B N 1
ATOM 932 C CA . LEU B 1 59 ? 7.969 12.633 19.016 1 73.94 59 LEU B CA 1
ATOM 933 C C . LEU B 1 59 ? 8.898 11.594 19.641 1 73.94 59 LEU B C 1
ATOM 935 O O . LEU B 1 59 ? 9.203 11.664 20.828 1 73.94 59 LEU B O 1
#